Protein AF-A0A817A1C5-F1 (afdb_monomer_lite)

Structure (mmCIF, N/CA/C/O backbone):
data_AF-A0A817A1C5-F1
#
_entry.id   AF-A0A817A1C5-F1
#
loop_
_atom_site.group_PDB
_atom_site.id
_atom_site.type_symbol
_atom_site.label_atom_id
_atom_site.label_alt_id
_atom_site.label_comp_id
_atom_site.label_asym_id
_atom_site.label_entity_id
_atom_site.label_seq_id
_atom_site.pdbx_PDB_ins_code
_atom_site.Cartn_x
_atom_site.Cartn_y
_atom_site.Cartn_z
_atom_site.occupancy
_atom_site.B_iso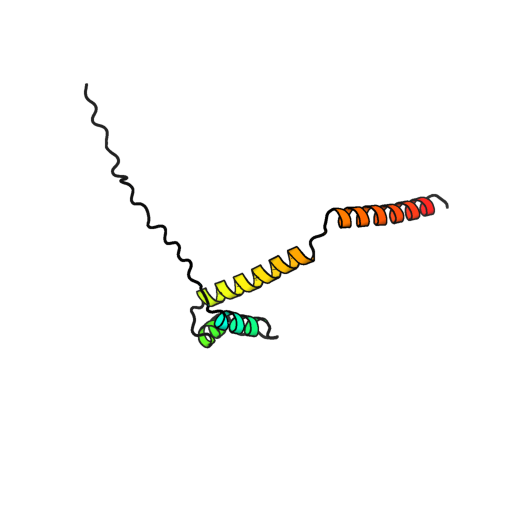_or_equiv
_atom_site.auth_seq_id
_atom_site.auth_comp_id
_atom_site.auth_asym_id
_atom_site.auth_atom_id
_atom_site.pdbx_PDB_model_num
ATOM 1 N N . MET A 1 1 ? -31.012 45.335 -41.937 1.00 46.94 1 MET A N 1
ATOM 2 C CA . MET A 1 1 ? -31.096 43.901 -42.313 1.00 46.94 1 MET A CA 1
ATOM 3 C C . MET A 1 1 ? -29.923 43.659 -43.255 1.00 46.94 1 MET A C 1
ATOM 5 O O . MET A 1 1 ? -29.823 44.397 -44.213 1.00 46.94 1 MET A O 1
ATOM 9 N N . VAL A 1 2 ? -28.906 42.841 -43.004 1.00 43.88 2 VAL A N 1
ATOM 10 C CA . VAL A 1 2 ? -28.878 41.425 -42.622 1.00 43.88 2 VAL A CA 1
ATOM 11 C C . VAL A 1 2 ? -27.533 41.173 -41.927 1.00 43.88 2 VAL A C 1
ATOM 13 O O . VAL A 1 2 ? -26.486 41.563 -42.440 1.00 43.88 2 VAL A O 1
ATOM 16 N N . GLY A 1 3 ? -27.556 40.548 -40.749 1.00 49.25 3 GLY A N 1
ATOM 17 C CA . GLY A 1 3 ? -26.347 40.129 -40.049 1.00 49.25 3 GLY A CA 1
ATOM 18 C C . GLY A 1 3 ? -25.657 38.967 -40.764 1.00 49.25 3 GLY A C 1
ATOM 19 O O . GLY A 1 3 ? -26.314 38.050 -41.249 1.00 49.25 3 GLY A O 1
ATOM 20 N N . LYS A 1 4 ? -24.324 38.971 -40.780 1.00 52.44 4 LYS A N 1
ATOM 21 C CA . LYS A 1 4 ? -23.534 37.761 -41.029 1.00 52.44 4 LYS A CA 1
ATOM 22 C C . LYS A 1 4 ? -22.623 37.529 -39.836 1.00 52.44 4 LYS A C 1
ATOM 24 O O . LYS A 1 4 ? -21.600 38.181 -39.650 1.00 52.44 4 LYS A O 1
ATOM 29 N N . GLN A 1 5 ? -23.101 36.627 -38.988 1.00 55.31 5 GLN A N 1
ATOM 30 C CA . GLN A 1 5 ? -22.415 36.074 -37.833 1.00 55.31 5 GLN A CA 1
ATOM 31 C C . GLN A 1 5 ? -21.041 35.541 -38.252 1.00 55.31 5 GLN A C 1
ATOM 33 O O . GLN A 1 5 ? -20.923 34.776 -39.209 1.00 55.31 5 GLN A O 1
ATOM 38 N N . ARG A 1 6 ? -20.004 35.930 -37.506 1.00 48.41 6 ARG A N 1
ATOM 39 C CA . ARG A 1 6 ? -18.706 35.255 -37.509 1.00 48.41 6 ARG A CA 1
ATOM 40 C C . ARG A 1 6 ? -18.940 33.823 -37.022 1.00 48.41 6 ARG A C 1
ATOM 42 O O . ARG A 1 6 ? -19.127 33.612 -35.826 1.00 48.41 6 ARG A O 1
ATOM 49 N N . GLN A 1 7 ? -18.992 32.855 -37.934 1.00 56.28 7 GLN A N 1
ATOM 50 C CA . GLN A 1 7 ? -19.017 31.448 -37.550 1.00 56.28 7 GLN A CA 1
ATOM 51 C C . GLN A 1 7 ? -17.658 31.087 -36.948 1.00 56.28 7 GLN A C 1
ATOM 53 O O . GLN A 1 7 ? -16.616 31.156 -37.596 1.00 56.28 7 GLN A O 1
ATOM 58 N N . LEU A 1 8 ? -17.699 30.756 -35.661 1.00 51.12 8 LEU A N 1
ATOM 59 C CA . LEU A 1 8 ? -16.622 30.161 -34.893 1.00 51.12 8 LEU A CA 1
ATOM 60 C C . LEU A 1 8 ? -16.257 28.819 -35.537 1.00 51.12 8 LEU A C 1
ATOM 62 O O . LEU A 1 8 ? -16.987 27.841 -35.390 1.00 51.12 8 LEU A O 1
ATOM 66 N N . CYS A 1 9 ? -15.110 28.748 -36.209 1.00 45.31 9 CYS A N 1
ATOM 67 C CA . CYS A 1 9 ? -14.487 27.481 -36.590 1.00 45.31 9 CYS A CA 1
ATOM 68 C C . CYS A 1 9 ? -13.899 26.796 -35.342 1.00 45.31 9 CYS A C 1
ATOM 70 O O . CYS A 1 9 ? -12.696 26.595 -35.232 1.00 45.31 9 CYS A O 1
ATOM 72 N N . ALA A 1 10 ? -14.751 26.457 -34.379 1.00 51.94 10 ALA A N 1
ATOM 73 C CA . ALA A 1 10 ? -14.469 25.475 -33.342 1.00 51.94 10 ALA A CA 1
ATOM 74 C C . ALA A 1 10 ? -15.277 24.216 -33.675 1.00 51.94 10 ALA A C 1
ATOM 76 O O . ALA A 1 10 ? -16.105 23.754 -32.896 1.00 51.94 10 ALA A O 1
ATOM 77 N N . LEU A 1 11 ? -15.070 23.688 -34.885 1.00 49.53 11 LEU A N 1
ATOM 78 C CA . LEU A 1 11 ? -15.532 22.357 -35.251 1.00 49.53 11 LEU A CA 1
ATOM 79 C C . LEU A 1 11 ? -14.775 21.360 -34.376 1.00 49.53 11 LEU A C 1
ATOM 81 O O . LEU A 1 11 ? -13.624 21.037 -34.653 1.00 49.53 11 LEU A O 1
ATOM 85 N N . ASN A 1 12 ? -15.415 20.969 -33.274 1.00 55.34 12 ASN A N 1
ATOM 86 C CA . ASN A 1 12 ? -15.479 19.612 -32.737 1.00 55.34 12 ASN A CA 1
ATOM 87 C C . ASN A 1 12 ? -14.305 18.703 -33.127 1.00 55.34 12 ASN A C 1
ATOM 89 O O . ASN A 1 12 ? -14.498 17.643 -33.718 1.00 55.34 12 ASN A O 1
ATOM 93 N N . SER A 1 13 ? -13.078 19.080 -32.768 1.00 55.91 13 SER A N 1
ATOM 94 C CA . SER A 1 13 ? -12.010 18.094 -32.686 1.00 55.91 13 SER A CA 1
ATOM 95 C C . SER A 1 13 ? -12.283 17.317 -31.410 1.00 55.91 13 SER A C 1
ATOM 97 O O . SER A 1 13 ? -11.839 17.684 -30.319 1.00 55.91 13 SER A O 1
ATOM 99 N N . GLU A 1 14 ? -13.107 16.276 -31.527 1.00 62.56 14 GLU A N 1
ATOM 100 C CA . GLU A 1 14 ? -13.219 15.258 -30.496 1.00 62.56 14 GLU A CA 1
ATOM 101 C C . GLU A 1 14 ? -11.806 14.743 -30.238 1.00 62.56 14 GLU A C 1
ATOM 103 O O . GLU A 1 14 ? -11.248 13.958 -31.004 1.00 62.56 14 GLU A O 1
ATOM 108 N N . LYS A 1 15 ? -11.170 15.266 -29.185 1.00 63.34 15 LYS A N 1
ATOM 109 C CA . LYS A 1 15 ? -9.845 14.813 -28.778 1.00 63.34 15 LYS A CA 1
ATOM 110 C C . LYS A 1 15 ? -9.976 13.307 -28.572 1.00 63.34 15 LYS A C 1
ATOM 112 O O . LYS A 1 15 ? -10.811 12.913 -27.750 1.00 63.34 15 LYS A O 1
ATOM 117 N N . PRO A 1 16 ? -9.198 12.465 -29.276 1.00 60.00 16 PRO A N 1
ATOM 118 C CA . PRO A 1 16 ? -9.306 11.028 -29.109 1.00 60.00 16 PRO A CA 1
ATOM 119 C C . PRO A 1 16 ? -9.106 10.714 -27.628 1.00 60.00 16 PRO A C 1
ATOM 121 O O . PRO A 1 16 ? -8.036 10.955 -27.058 1.00 60.00 16 PRO A O 1
ATOM 124 N N . LYS A 1 17 ? -10.167 10.229 -26.971 1.00 57.47 17 LYS A N 1
ATOM 125 C CA . LYS A 1 17 ? -10.121 9.811 -25.569 1.00 57.47 17 LYS A CA 1
ATOM 126 C C . LYS A 1 17 ? -9.316 8.520 -25.511 1.00 57.47 17 LYS A C 1
ATOM 128 O O . LYS A 1 17 ? -9.878 7.427 -25.498 1.00 57.47 17 LYS A O 1
ATOM 133 N N . PHE A 1 18 ? -7.991 8.645 -25.483 1.00 52.97 18 PHE A N 1
ATOM 134 C CA . PHE A 1 18 ? -7.080 7.527 -25.285 1.00 52.97 18 PHE A CA 1
ATOM 135 C C . PHE A 1 18 ? -7.327 6.905 -23.908 1.00 52.97 18 PHE A C 1
ATOM 137 O O . PHE A 1 18 ? -6.698 7.268 -22.914 1.00 52.97 18 PHE A O 1
ATOM 144 N N . HIS A 1 19 ? -8.217 5.917 -23.848 1.00 53.25 19 HIS A N 1
ATOM 145 C CA . HIS A 1 19 ? -8.353 5.030 -22.701 1.00 53.25 19 HIS A CA 1
ATOM 146 C C . HIS A 1 19 ? -7.181 4.052 -22.724 1.00 53.25 19 HIS A C 1
ATOM 148 O O . HIS A 1 19 ? -7.313 2.875 -23.049 1.00 53.25 19 HIS A O 1
ATOM 154 N N . ARG A 1 20 ? -5.984 4.546 -22.393 1.00 51.41 20 ARG A N 1
ATOM 155 C CA . ARG A 1 20 ? -4.823 3.690 -22.158 1.00 51.41 20 ARG A CA 1
ATOM 156 C C . ARG A 1 20 ? -5.028 2.956 -20.836 1.00 51.41 20 ARG A C 1
ATOM 158 O O . ARG A 1 20 ? -4.418 3.309 -19.832 1.00 51.41 20 ARG A O 1
ATOM 165 N N . ARG A 1 21 ? -5.813 1.877 -20.837 1.00 52.66 21 ARG A N 1
ATOM 166 C CA . ARG A 1 21 ? -5.605 0.799 -19.863 1.00 52.66 21 ARG A CA 1
ATOM 167 C C . ARG A 1 21 ? -4.351 0.036 -20.278 1.00 52.66 21 ARG A C 1
ATOM 169 O O . ARG A 1 21 ? -4.415 -1.088 -20.755 1.00 52.66 21 ARG A O 1
ATOM 176 N N . ARG A 1 22 ? -3.184 0.674 -20.144 1.00 52.91 22 ARG A N 1
ATOM 177 C CA . ARG A 1 22 ? -1.931 -0.081 -20.151 1.00 52.91 22 ARG A CA 1
ATOM 178 C C . ARG A 1 22 ? -1.983 -0.925 -18.885 1.00 52.91 22 ARG A C 1
ATOM 180 O O . ARG A 1 22 ? -1.896 -0.370 -17.797 1.00 52.91 22 ARG A O 1
ATOM 187 N N . HIS A 1 23 ? -2.166 -2.235 -19.007 1.00 56.06 23 HIS A N 1
ATOM 188 C CA . HIS A 1 23 ? -1.777 -3.136 -17.929 1.00 56.06 23 HIS A CA 1
ATOM 189 C C . HIS A 1 23 ? -0.258 -3.009 -17.817 1.00 56.06 23 HIS A C 1
ATOM 191 O O . HIS A 1 23 ? 0.487 -3.543 -18.630 1.00 56.06 23 HIS A O 1
ATOM 197 N N . VAL A 1 24 ? 0.179 -2.144 -16.898 1.00 59.72 24 VAL A N 1
ATOM 198 C CA . VAL A 1 24 ? 1.546 -1.611 -16.858 1.00 59.72 24 VAL A CA 1
ATOM 199 C C . VAL A 1 24 ? 2.563 -2.718 -16.552 1.00 59.72 24 VAL A C 1
ATOM 201 O O . VAL A 1 24 ? 3.694 -2.637 -17.011 1.00 59.72 24 VAL A O 1
ATOM 204 N N . ALA A 1 25 ? 2.172 -3.800 -15.883 1.00 62.44 25 ALA A N 1
ATOM 205 C CA . ALA A 1 25 ? 3.068 -4.906 -15.578 1.00 62.44 25 ALA A CA 1
ATOM 206 C C . ALA A 1 25 ? 2.332 -6.248 -15.644 1.00 62.44 25 ALA A C 1
ATOM 208 O O . ALA A 1 25 ? 1.200 -6.373 -15.174 1.00 62.44 25 ALA A O 1
ATOM 209 N N . THR A 1 26 ? 2.991 -7.267 -16.197 1.00 82.00 26 THR A N 1
ATOM 210 C CA . THR A 1 26 ? 2.529 -8.652 -16.074 1.00 82.00 26 THR A CA 1
ATOM 211 C C . THR A 1 26 ? 2.568 -9.078 -14.599 1.00 82.00 26 THR A C 1
ATOM 213 O O . THR A 1 26 ? 3.407 -8.581 -13.837 1.00 82.00 26 THR A O 1
ATOM 216 N N . PRO A 1 27 ? 1.716 -10.021 -14.154 1.00 84.81 27 PRO A N 1
ATOM 217 C CA . PRO A 1 27 ? 1.715 -10.486 -12.764 1.00 84.81 27 PRO A CA 1
ATOM 218 C C . PRO A 1 27 ? 3.094 -10.952 -12.268 1.00 84.81 27 PRO A C 1
ATOM 220 O O . PRO A 1 27 ? 3.432 -10.762 -11.101 1.00 84.81 27 PRO A O 1
ATOM 223 N N . SER A 1 28 ? 3.925 -11.510 -13.154 1.00 88.19 28 SER A N 1
ATOM 224 C CA . SER A 1 28 ? 5.302 -11.913 -12.842 1.00 88.19 28 SER A CA 1
ATOM 225 C C . SER A 1 28 ? 6.219 -10.723 -12.53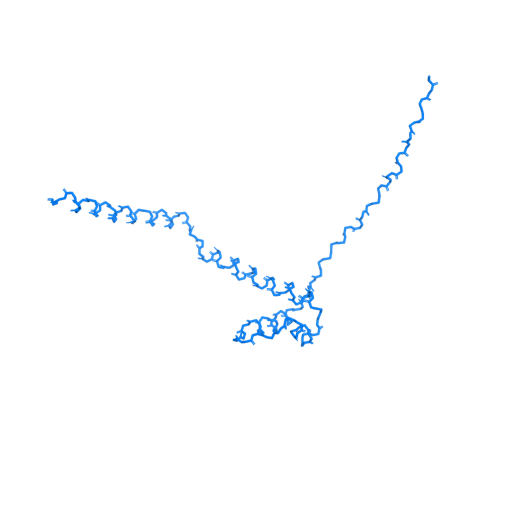5 1.00 88.19 28 SER A C 1
ATOM 227 O O . SER A 1 28 ? 7.024 -10.785 -11.606 1.00 88.19 28 SER A O 1
ATOM 229 N N . ILE A 1 29 ? 6.086 -9.612 -13.265 1.00 88.50 29 ILE A N 1
ATOM 230 C CA . ILE A 1 29 ? 6.802 -8.359 -12.986 1.00 88.50 29 ILE A CA 1
ATOM 231 C C . ILE A 1 29 ? 6.343 -7.774 -11.650 1.00 88.50 29 ILE A C 1
ATOM 233 O O . ILE A 1 29 ? 7.183 -7.400 -10.835 1.00 88.50 29 ILE A O 1
ATOM 237 N N . VAL A 1 30 ? 5.033 -7.756 -11.384 1.00 89.31 30 VAL A N 1
ATOM 238 C CA . VAL A 1 30 ? 4.491 -7.266 -10.104 1.00 89.31 30 VAL A CA 1
ATOM 239 C C . VAL A 1 30 ? 5.051 -8.076 -8.933 1.00 89.31 30 VAL A C 1
ATOM 241 O O . VAL A 1 30 ? 5.494 -7.492 -7.945 1.00 89.31 30 VAL A O 1
ATOM 244 N N . ARG A 1 31 ? 5.110 -9.411 -9.054 1.00 90.75 31 ARG A N 1
ATOM 245 C CA . ARG A 1 31 ? 5.702 -10.293 -8.032 1.00 90.75 31 ARG A CA 1
ATOM 246 C C . ARG A 1 31 ? 7.179 -9.982 -7.781 1.00 90.75 31 ARG A C 1
ATOM 248 O O . ARG A 1 31 ? 7.559 -9.827 -6.626 1.00 90.75 31 ARG A O 1
ATOM 255 N N . ARG A 1 32 ? 7.985 -9.814 -8.837 1.00 91.88 32 ARG A N 1
ATOM 256 C CA . ARG A 1 32 ? 9.411 -9.445 -8.719 1.00 91.88 32 ARG A CA 1
ATOM 257 C C . ARG A 1 32 ? 9.618 -8.072 -8.078 1.00 91.88 32 ARG A C 1
ATOM 259 O O . ARG A 1 32 ? 10.470 -7.905 -7.213 1.00 91.88 32 ARG A O 1
ATOM 266 N N . ILE A 1 33 ? 8.818 -7.079 -8.461 1.00 91.88 33 ILE A N 1
ATOM 267 C CA . ILE A 1 33 ? 8.874 -5.749 -7.840 1.00 91.88 33 ILE A CA 1
ATOM 268 C C . ILE A 1 33 ? 8.484 -5.843 -6.363 1.00 91.88 33 ILE A C 1
ATOM 270 O O . ILE A 1 33 ? 9.161 -5.274 -5.515 1.00 91.88 33 ILE A O 1
ATOM 274 N N . THR A 1 34 ? 7.449 -6.620 -6.041 1.00 92.50 34 THR A N 1
ATOM 275 C CA . THR A 1 34 ? 7.015 -6.840 -4.655 1.00 92.50 34 THR A CA 1
ATOM 276 C C . THR A 1 34 ? 8.110 -7.500 -3.820 1.00 92.50 34 THR A C 1
ATOM 278 O O . THR A 1 34 ? 8.334 -7.077 -2.688 1.00 92.50 34 THR A O 1
ATOM 281 N N . SER A 1 35 ? 8.825 -8.490 -4.369 1.00 93.75 35 SER A N 1
ATOM 282 C CA . SER A 1 35 ? 9.940 -9.122 -3.658 1.00 93.75 35 SER A CA 1
ATOM 283 C C . SER A 1 35 ? 11.076 -8.141 -3.387 1.00 93.75 35 SER A C 1
ATOM 285 O O . SER A 1 35 ? 11.620 -8.166 -2.293 1.00 93.75 35 SER A O 1
ATOM 287 N N . TYR A 1 36 ? 11.392 -7.240 -4.325 1.00 93.12 36 TYR A N 1
ATOM 288 C CA . TYR A 1 36 ? 12.406 -6.206 -4.099 1.00 93.12 36 TYR A CA 1
ATOM 289 C C . TYR A 1 36 ? 11.992 -5.192 -3.026 1.00 93.12 36 TYR A C 1
ATOM 291 O O . TYR A 1 36 ? 12.822 -4.823 -2.207 1.00 93.12 36 TYR A O 1
ATOM 299 N N . ILE A 1 37 ? 10.723 -4.763 -2.994 1.00 91.19 37 ILE A N 1
ATOM 300 C CA . ILE A 1 37 ? 10.219 -3.818 -1.976 1.00 91.19 37 ILE A CA 1
ATOM 301 C C . ILE A 1 37 ? 10.299 -4.412 -0.562 1.00 91.19 37 ILE A C 1
ATOM 303 O O . ILE A 1 37 ? 10.472 -3.678 0.403 1.00 91.19 37 ILE A O 1
ATOM 307 N N . ASN A 1 38 ? 10.134 -5.729 -0.431 1.00 90.62 38 ASN A N 1
ATOM 308 C CA . ASN A 1 38 ? 10.111 -6.411 0.863 1.00 90.62 38 ASN A CA 1
ATOM 309 C C . ASN A 1 38 ? 11.506 -6.784 1.399 1.00 90.62 38 ASN A C 1
ATOM 311 O O . ASN A 1 38 ? 11.587 -7.424 2.444 1.00 90.62 38 ASN A O 1
ATOM 315 N N . GLN A 1 39 ? 12.585 -6.442 0.692 1.00 93.06 39 GLN A N 1
ATOM 316 C CA . GLN A 1 39 ? 13.953 -6.637 1.181 1.00 93.06 39 GLN A CA 1
ATOM 317 C C . GLN A 1 39 ? 14.294 -5.587 2.246 1.00 93.06 39 GLN A C 1
ATOM 319 O O . GLN A 1 39 ? 13.795 -4.467 2.183 1.00 93.06 39 GLN A O 1
ATOM 324 N N . GLU A 1 40 ? 15.168 -5.937 3.194 1.00 90.56 40 GLU A N 1
ATOM 325 C CA . GLU A 1 40 ? 15.638 -5.021 4.248 1.00 90.56 40 GLU A CA 1
ATOM 326 C C . GLU A 1 40 ? 16.299 -3.766 3.657 1.00 90.56 40 GLU A C 1
ATOM 328 O O . GLU A 1 40 ? 16.042 -2.652 4.103 1.00 90.56 40 GLU A O 1
ATOM 333 N N . ASN A 1 41 ? 17.064 -3.950 2.577 1.00 91.50 41 ASN A N 1
ATOM 334 C CA . ASN A 1 41 ? 17.679 -2.880 1.799 1.00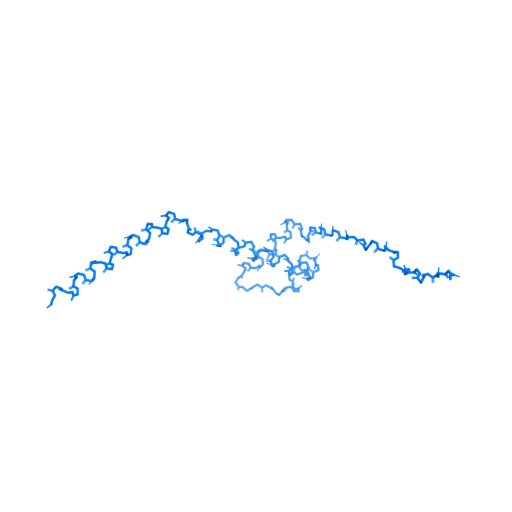 91.50 41 ASN A CA 1
ATOM 335 C C . ASN A 1 41 ? 17.203 -2.967 0.340 1.00 91.50 41 ASN A C 1
ATOM 337 O O . ASN A 1 41 ? 17.828 -3.660 -0.471 1.00 91.50 41 ASN A O 1
ATOM 341 N N . PRO A 1 42 ? 16.074 -2.324 -0.015 1.00 90.62 42 PRO A N 1
ATOM 342 C CA . PRO A 1 42 ? 15.517 -2.434 -1.353 1.00 90.62 42 PRO A CA 1
ATOM 343 C C . PRO A 1 42 ? 16.411 -1.724 -2.387 1.00 90.62 42 PRO A C 1
ATOM 345 O O . PRO A 1 42 ? 16.926 -0.633 -2.127 1.00 90.62 42 PRO A O 1
ATOM 348 N N . PRO A 1 43 ? 16.583 -2.298 -3.593 1.00 92.81 43 PRO A N 1
ATOM 349 C CA . PRO A 1 43 ? 17.309 -1.642 -4.676 1.00 92.81 43 PRO A CA 1
ATOM 350 C C . PRO A 1 43 ? 16.612 -0.351 -5.127 1.00 92.81 43 PRO A C 1
ATOM 352 O O . PRO A 1 43 ? 15.395 -0.202 -5.010 1.00 92.81 43 PRO A O 1
ATOM 355 N N . THR A 1 44 ? 17.376 0.571 -5.720 1.00 94.75 44 THR A N 1
ATOM 356 C CA . THR A 1 44 ? 16.813 1.808 -6.278 1.00 94.75 44 THR A CA 1
ATOM 357 C C . THR A 1 44 ? 15.809 1.513 -7.393 1.00 94.75 44 THR A C 1
ATOM 359 O O . THR A 1 44 ? 15.911 0.511 -8.104 1.00 94.75 44 THR A O 1
ATOM 362 N N . VAL A 1 45 ? 14.851 2.419 -7.604 1.00 92.62 45 VAL A N 1
ATOM 363 C CA . VAL A 1 45 ? 13.797 2.235 -8.619 1.00 92.62 45 VAL A CA 1
ATOM 364 C C . VAL A 1 45 ? 14.382 2.065 -10.024 1.00 92.62 45 VAL A C 1
ATOM 366 O O . VAL A 1 45 ? 13.893 1.239 -10.795 1.00 92.62 45 VAL A O 1
ATOM 369 N N . SER A 1 46 ? 15.459 2.786 -10.344 1.00 92.88 46 SER A N 1
ATOM 370 C CA . SER A 1 46 ? 16.187 2.636 -11.609 1.00 92.88 46 SER A CA 1
ATOM 371 C C . SER A 1 46 ? 16.798 1.240 -11.757 1.00 92.88 46 SER A C 1
ATOM 373 O O . SER A 1 46 ? 16.677 0.625 -12.814 1.00 92.88 46 SER A O 1
ATOM 375 N N . LEU A 1 47 ? 17.385 0.697 -10.686 1.00 93.44 47 LEU A N 1
ATOM 376 C CA . LEU A 1 47 ? 17.956 -0.649 -10.686 1.00 93.44 47 LEU A CA 1
ATOM 377 C C . LEU A 1 47 ? 16.870 -1.732 -10.780 1.00 93.44 47 LEU A C 1
ATOM 379 O O . LEU A 1 47 ? 17.026 -2.701 -11.522 1.00 93.44 47 LEU A O 1
ATOM 383 N N . MET A 1 48 ? 15.743 -1.557 -10.085 1.00 93.44 48 MET A N 1
ATOM 384 C CA . MET A 1 48 ? 14.573 -2.436 -10.211 1.00 93.44 48 MET A CA 1
ATOM 385 C C . MET A 1 48 ? 14.027 -2.437 -11.642 1.00 93.44 48 MET A C 1
ATOM 387 O O . MET A 1 48 ? 13.702 -3.494 -12.177 1.00 93.44 48 MET A O 1
ATOM 391 N N . ALA A 1 49 ? 13.940 -1.261 -12.269 1.00 91.50 49 ALA A N 1
ATOM 392 C CA . ALA A 1 49 ? 13.478 -1.105 -13.643 1.00 91.50 49 ALA A CA 1
ATOM 393 C C . ALA A 1 49 ? 14.400 -1.832 -14.635 1.00 91.50 49 ALA A C 1
ATOM 395 O O . ALA A 1 49 ? 13.911 -2.593 -15.470 1.00 91.50 49 ALA A O 1
ATOM 396 N N . ALA A 1 50 ? 15.721 -1.679 -14.477 1.00 92.19 50 ALA A N 1
ATOM 397 C CA . ALA A 1 50 ? 16.719 -2.375 -15.287 1.00 92.19 50 ALA A CA 1
ATOM 398 C C . ALA A 1 50 ? 16.626 -3.904 -15.134 1.00 92.19 50 ALA A C 1
ATOM 400 O O . ALA A 1 50 ? 16.543 -4.620 -16.129 1.00 92.19 50 ALA A O 1
ATOM 401 N N . ARG A 1 51 ? 16.548 -4.413 -13.895 1.00 91.19 51 ARG A N 1
ATOM 402 C CA . ARG A 1 51 ? 16.433 -5.859 -13.611 1.00 91.19 51 ARG A CA 1
ATOM 403 C C . ARG A 1 51 ? 15.127 -6.471 -14.120 1.00 91.19 51 ARG A C 1
ATOM 405 O O . ARG A 1 51 ? 15.106 -7.619 -14.556 1.00 91.19 51 ARG A O 1
ATOM 412 N N . CYS A 1 52 ? 14.032 -5.718 -14.063 1.00 88.25 52 CYS A N 1
ATOM 413 C CA . CYS A 1 52 ? 12.730 -6.155 -14.562 1.00 88.25 52 CYS A CA 1
ATOM 414 C C . CYS A 1 52 ? 12.523 -5.878 -16.061 1.00 88.25 52 CYS A C 1
ATOM 416 O O . CYS A 1 52 ? 11.479 -6.275 -16.575 1.00 88.25 52 CYS A O 1
ATOM 418 N N . GLN A 1 53 ? 13.486 -5.235 -16.739 1.00 89.38 53 GLN A N 1
ATOM 419 C CA . GLN A 1 53 ? 13.422 -4.823 -18.149 1.00 89.38 53 GLN A CA 1
ATOM 420 C C . GLN A 1 53 ? 12.164 -4.003 -18.479 1.00 89.38 53 GLN A C 1
ATOM 422 O O . GLN A 1 53 ? 11.453 -4.251 -19.451 1.00 89.38 53 GLN A O 1
ATOM 427 N N . ILE A 1 54 ? 11.867 -3.017 -17.636 1.00 88.50 54 ILE A N 1
ATOM 428 C CA . ILE A 1 54 ? 10.707 -2.131 -17.780 1.00 88.50 54 ILE A CA 1
ATOM 429 C C . ILE A 1 54 ? 11.107 -0.671 -17.602 1.00 88.50 54 ILE A C 1
ATOM 431 O O . ILE A 1 54 ? 12.153 -0.356 -17.043 1.00 88.50 54 ILE A O 1
ATOM 435 N N . SER A 1 55 ? 10.241 0.245 -18.040 1.00 89.69 55 SER A N 1
ATOM 436 C CA . SER A 1 55 ? 10.478 1.672 -17.824 1.00 89.69 55 SER A CA 1
ATOM 437 C C . SER A 1 55 ? 10.449 2.030 -16.334 1.00 89.69 55 SER A C 1
ATOM 439 O O . SER A 1 55 ? 9.644 1.501 -15.567 1.00 89.69 55 SER A O 1
ATOM 441 N N . VAL A 1 56 ? 11.261 3.004 -15.925 1.00 90.31 56 VAL A N 1
ATOM 442 C CA . VAL A 1 56 ? 11.258 3.522 -14.545 1.00 90.31 56 VAL A CA 1
ATOM 443 C C . VAL A 1 56 ? 9.858 4.012 -14.145 1.00 90.31 56 VAL A C 1
ATOM 445 O O . VAL A 1 56 ? 9.386 3.742 -13.041 1.00 90.31 56 VAL A O 1
ATOM 448 N N . GLY A 1 57 ? 9.134 4.653 -15.070 1.00 89.12 57 GLY A N 1
ATOM 449 C CA . GLY A 1 57 ? 7.756 5.098 -14.846 1.00 89.12 57 GLY A CA 1
ATOM 450 C C . GLY A 1 57 ? 6.770 3.947 -14.605 1.00 89.12 57 GLY A C 1
ATOM 451 O O . GLY A 1 57 ? 5.838 4.092 -13.815 1.00 89.12 57 GLY A O 1
ATOM 452 N N . THR A 1 58 ? 6.983 2.799 -15.249 1.00 88.25 58 THR A N 1
ATOM 453 C CA . THR A 1 58 ? 6.234 1.554 -15.011 1.00 88.25 58 THR A CA 1
ATOM 454 C C . THR A 1 58 ? 6.490 1.041 -13.598 1.00 88.25 58 THR A C 1
ATOM 456 O O . THR A 1 58 ? 5.542 0.740 -12.868 1.00 88.25 58 THR A O 1
ATOM 459 N N . THR A 1 59 ? 7.758 0.992 -13.188 1.00 90.62 59 THR A N 1
ATOM 460 C CA . THR A 1 59 ? 8.163 0.550 -11.850 1.00 90.62 59 THR A CA 1
ATOM 461 C C . THR A 1 59 ? 7.550 1.438 -10.772 1.00 90.62 59 THR A C 1
ATOM 463 O O . THR A 1 59 ? 6.924 0.922 -9.853 1.00 90.62 59 THR A O 1
ATOM 466 N N . PHE A 1 60 ? 7.620 2.766 -10.921 1.00 91.31 60 PHE A N 1
ATOM 467 C CA . PHE A 1 60 ? 7.011 3.710 -9.976 1.00 91.31 60 PHE A CA 1
ATOM 468 C C . PHE A 1 60 ? 5.501 3.526 -9.829 1.00 91.31 60 PHE A C 1
ATOM 470 O O . PHE A 1 60 ? 4.996 3.508 -8.708 1.00 91.31 60 PHE A O 1
ATOM 477 N N . ARG A 1 61 ? 4.772 3.380 -10.943 1.00 90.31 61 ARG A N 1
ATOM 478 C CA . ARG A 1 61 ? 3.322 3.125 -10.902 1.00 90.31 61 ARG A CA 1
ATOM 479 C C . ARG A 1 61 ? 3.023 1.820 -10.176 1.00 90.31 61 ARG A C 1
ATOM 481 O O . ARG A 1 61 ? 2.193 1.808 -9.282 1.00 90.31 61 ARG A O 1
ATOM 488 N N . THR A 1 62 ? 3.774 0.767 -10.489 1.00 90.50 62 THR A N 1
ATOM 489 C CA . THR A 1 62 ? 3.594 -0.546 -9.858 1.00 90.50 62 THR A CA 1
ATOM 490 C C . THR A 1 62 ? 3.871 -0.496 -8.354 1.00 90.50 62 THR A C 1
ATOM 492 O O . THR A 1 62 ? 3.092 -1.030 -7.572 1.00 90.50 62 THR A O 1
ATOM 495 N N . ILE A 1 63 ? 4.944 0.181 -7.927 1.00 91.44 63 ILE A N 1
ATOM 496 C CA . ILE A 1 63 ? 5.250 0.396 -6.504 1.00 91.44 63 ILE A CA 1
ATOM 497 C C . ILE A 1 63 ? 4.097 1.142 -5.822 1.00 91.44 63 ILE A C 1
ATOM 499 O O . ILE A 1 63 ? 3.642 0.724 -4.758 1.00 91.44 63 ILE A O 1
ATOM 503 N N . ARG A 1 64 ? 3.596 2.220 -6.440 1.00 90.81 64 ARG A N 1
ATOM 504 C CA . ARG A 1 64 ? 2.470 2.997 -5.906 1.00 90.81 64 ARG A CA 1
ATOM 505 C C . ARG A 1 64 ? 1.215 2.140 -5.758 1.00 90.81 64 ARG A C 1
ATOM 507 O O . ARG A 1 64 ? 0.627 2.138 -4.685 1.00 90.81 64 ARG A O 1
ATOM 514 N N . ASP A 1 65 ? 0.865 1.361 -6.777 1.00 89.12 65 ASP A N 1
ATOM 515 C CA . ASP A 1 65 ? -0.300 0.474 -6.746 1.00 89.12 65 ASP A CA 1
ATOM 516 C C . ASP A 1 65 ? -0.188 -0.574 -5.620 1.00 89.12 65 ASP A C 1
ATOM 518 O O . ASP A 1 65 ? -1.167 -0.842 -4.919 1.00 89.12 65 ASP A O 1
ATOM 522 N N . ILE A 1 66 ? 1.012 -1.130 -5.393 1.00 88.94 66 ILE A N 1
ATOM 523 C CA . ILE A 1 66 ? 1.283 -2.072 -4.292 1.00 88.94 66 ILE A CA 1
ATOM 524 C C . ILE A 1 66 ? 1.082 -1.393 -2.929 1.00 88.94 66 ILE A C 1
ATOM 526 O O . ILE A 1 66 ? 0.437 -1.962 -2.044 1.00 88.94 66 ILE A O 1
ATOM 530 N N . ILE A 1 67 ? 1.626 -0.188 -2.745 1.00 88.75 67 ILE A N 1
ATOM 531 C CA . ILE A 1 67 ? 1.495 0.569 -1.492 1.00 88.75 67 ILE A CA 1
ATOM 532 C C . ILE A 1 67 ? 0.029 0.941 -1.247 1.00 88.75 67 ILE A C 1
ATOM 534 O O . ILE A 1 67 ? -0.490 0.702 -0.156 1.00 88.75 67 ILE A O 1
ATOM 538 N N . ASP A 1 68 ? -0.669 1.445 -2.263 1.00 87.38 68 ASP A N 1
ATOM 539 C CA . ASP A 1 68 ? -2.078 1.821 -2.170 1.00 87.38 68 ASP A CA 1
ATOM 540 C C . ASP A 1 68 ? -2.959 0.618 -1.816 1.00 87.38 68 ASP A C 1
ATOM 542 O O . ASP A 1 68 ? -3.859 0.734 -0.980 1.00 87.38 68 ASP A O 1
ATOM 546 N N . ALA A 1 69 ? -2.685 -0.557 -2.390 1.00 84.94 69 ALA A N 1
ATOM 547 C CA . ALA A 1 69 ? -3.382 -1.792 -2.041 1.00 84.94 69 ALA A CA 1
ATOM 548 C C . ALA A 1 69 ? -3.176 -2.170 -0.563 1.00 84.94 69 ALA A C 1
ATOM 550 O O . ALA A 1 69 ? -4.154 -2.455 0.135 1.00 84.94 69 ALA A O 1
ATOM 551 N N . ARG A 1 70 ? -1.937 -2.094 -0.052 1.00 85.12 70 ARG A N 1
ATOM 552 C CA . ARG A 1 70 ? -1.635 -2.330 1.375 1.00 85.12 70 ARG A CA 1
ATOM 553 C C . ARG A 1 70 ? -2.353 -1.326 2.279 1.00 85.12 70 ARG A C 1
ATOM 555 O O . ARG A 1 70 ? -2.953 -1.713 3.283 1.00 85.12 70 ARG A O 1
ATOM 562 N N . CYS A 1 71 ? -2.357 -0.047 1.908 1.00 81.62 71 CYS A N 1
ATOM 563 C CA . CYS A 1 71 ? -3.061 1.008 2.640 1.00 81.62 71 CYS A CA 1
ATOM 564 C C . CYS A 1 71 ? -4.581 0.772 2.679 1.00 81.62 71 CYS A C 1
ATOM 566 O O . CYS A 1 71 ? -5.203 0.908 3.738 1.00 81.62 71 CYS A O 1
ATOM 568 N N . ARG A 1 72 ? -5.191 0.364 1.557 1.00 78.12 72 ARG A N 1
ATOM 569 C CA . ARG A 1 72 ? -6.621 0.009 1.491 1.00 78.12 72 ARG A CA 1
ATOM 570 C C . ARG A 1 72 ? -6.946 -1.197 2.368 1.00 78.12 72 ARG A C 1
ATOM 572 O O . ARG A 1 72 ? -7.928 -1.150 3.108 1.00 78.12 72 ARG A O 1
ATOM 579 N N . GLN A 1 73 ? -6.111 -2.237 2.337 1.00 77.94 73 GLN A N 1
ATOM 580 C CA . GLN A 1 73 ? -6.274 -3.413 3.192 1.00 77.94 73 GLN A CA 1
ATOM 581 C C . GLN A 1 73 ? -6.214 -3.028 4.673 1.00 77.94 73 GLN A C 1
ATOM 583 O O . GLN A 1 73 ? -7.118 -3.379 5.428 1.00 77.94 73 GLN A O 1
ATOM 588 N N . LYS A 1 74 ? -5.222 -2.225 5.079 1.00 73.81 74 LYS A N 1
ATOM 589 C CA . LYS A 1 74 ? -5.096 -1.710 6.451 1.00 73.81 74 LYS A CA 1
ATOM 590 C C . LYS A 1 74 ? -6.352 -0.946 6.885 1.00 73.81 74 LYS A C 1
ATOM 592 O O . LYS A 1 74 ? -6.899 -1.213 7.953 1.00 73.81 74 LYS A O 1
ATOM 597 N N . LYS A 1 75 ? -6.865 -0.045 6.038 1.00 73.38 75 LYS A N 1
ATOM 598 C CA . LYS A 1 75 ? -8.115 0.687 6.307 1.00 73.38 75 LYS A CA 1
ATOM 599 C C . LYS A 1 75 ? -9.304 -0.255 6.489 1.00 73.38 75 LYS A C 1
ATOM 601 O O . LYS A 1 75 ? -10.137 -0.010 7.356 1.00 73.38 75 LYS A O 1
ATOM 606 N N . SER A 1 76 ? -9.383 -1.319 5.693 1.00 77.75 76 SER A N 1
ATOM 607 C CA . SER A 1 76 ? -10.453 -2.308 5.811 1.00 77.75 76 SER A CA 1
ATOM 608 C C . SER A 1 76 ? -10.346 -3.138 7.091 1.00 77.75 76 SER A C 1
ATOM 610 O O . SER A 1 76 ? -11.357 -3.338 7.755 1.00 77.75 76 SER A O 1
ATOM 612 N N . VAL A 1 77 ? -9.146 -3.601 7.454 1.00 79.19 77 VAL A N 1
ATOM 613 C CA . VAL A 1 77 ? -8.910 -4.424 8.655 1.00 79.19 77 VAL A CA 1
ATOM 614 C C . VAL A 1 77 ? -9.171 -3.631 9.937 1.00 79.19 77 VAL A C 1
ATOM 616 O O . VAL A 1 77 ? -9.752 -4.153 10.882 1.00 79.19 77 VAL A O 1
ATOM 619 N N . HIS A 1 78 ? -8.797 -2.350 9.972 1.00 78.94 78 HIS A N 1
ATOM 620 C CA . HIS A 1 78 ? -9.025 -1.491 11.140 1.00 78.94 78 HIS A CA 1
ATOM 621 C C . HIS A 1 78 ? -10.377 -0.771 11.128 1.00 78.94 78 HIS A C 1
ATOM 623 O O . HIS A 1 78 ? -10.637 0.069 11.993 1.00 78.94 78 HIS A O 1
ATOM 629 N N . ARG A 1 79 ? -11.253 -1.071 10.164 1.00 84.44 79 ARG A N 1
ATOM 630 C CA . ARG A 1 79 ? -12.586 -0.477 10.124 1.00 84.44 79 ARG A CA 1
ATOM 631 C C . ARG A 1 79 ? -13.404 -1.003 11.302 1.00 84.44 79 ARG A C 1
ATOM 633 O O . ARG A 1 79 ? -13.764 -2.175 11.351 1.00 84.44 79 ARG A O 1
ATOM 640 N N . LEU A 1 80 ? -13.735 -0.122 12.244 1.00 87.38 80 LEU A N 1
ATOM 641 C CA . LEU A 1 80 ? -14.666 -0.456 13.317 1.00 87.38 80 LEU A CA 1
ATOM 642 C C . LEU A 1 80 ? -16.096 -0.398 12.786 1.00 87.38 80 LEU A C 1
ATOM 644 O O . LEU A 1 80 ? -16.540 0.629 12.274 1.00 87.38 80 LEU A O 1
ATOM 648 N N . TYR A 1 81 ? -16.821 -1.504 12.928 1.00 88.94 81 TYR A N 1
ATOM 649 C CA . TYR A 1 81 ? -18.248 -1.536 12.630 1.00 88.94 81 TYR A CA 1
ATOM 650 C C . TYR A 1 81 ? -19.036 -0.720 13.663 1.00 88.94 81 TYR A C 1
ATOM 652 O O . TYR A 1 81 ? -18.645 -0.712 14.836 1.00 88.94 81 TYR A O 1
ATOM 660 N N . PRO A 1 82 ? -20.165 -0.091 13.280 1.00 92.75 82 PRO A N 1
ATOM 661 C CA . PRO A 1 82 ? -20.991 0.700 14.195 1.00 92.75 82 PRO A CA 1
ATOM 662 C C . PRO A 1 82 ? -21.328 -0.034 15.502 1.00 92.75 82 PRO A C 1
ATOM 664 O O . PRO A 1 82 ? -21.115 0.508 16.582 1.00 92.75 82 PRO A O 1
ATOM 667 N N . ALA A 1 83 ? -21.695 -1.316 15.420 1.00 92.81 83 ALA A N 1
ATOM 668 C CA . ALA A 1 83 ? -21.974 -2.148 16.593 1.00 92.81 83 ALA A CA 1
ATOM 669 C C . ALA A 1 83 ? -20.759 -2.328 17.532 1.00 92.81 83 ALA A C 1
ATOM 671 O O . ALA A 1 83 ? -20.899 -2.394 18.754 1.00 92.81 83 ALA A O 1
ATOM 672 N N . ILE A 1 84 ? -19.538 -2.397 16.985 1.00 90.12 84 ILE A N 1
ATOM 673 C CA . ILE A 1 84 ? -18.301 -2.487 17.779 1.00 90.12 84 ILE A CA 1
ATOM 674 C C . ILE A 1 84 ? -18.000 -1.138 18.438 1.00 90.12 84 ILE A C 1
ATOM 676 O O . ILE A 1 84 ? -17.570 -1.107 19.592 1.00 90.12 84 ILE A O 1
ATOM 680 N N . ILE A 1 85 ? -18.231 -0.030 17.7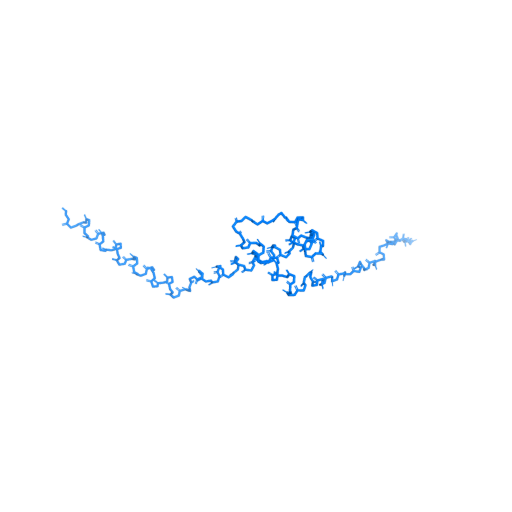28 1.00 92.06 85 ILE A N 1
ATOM 681 C CA . ILE A 1 85 ? -18.069 1.328 18.265 1.00 92.06 85 ILE A CA 1
ATOM 682 C C . ILE A 1 85 ? -19.010 1.531 19.454 1.00 92.06 85 ILE A C 1
ATOM 684 O O . ILE A 1 85 ? -18.566 1.981 20.509 1.00 92.06 85 ILE A O 1
ATOM 688 N N . GLU A 1 86 ? -20.275 1.142 19.315 1.00 94.88 86 GLU A N 1
ATOM 689 C CA . GLU A 1 86 ? -21.269 1.231 20.382 1.00 94.88 86 GLU A CA 1
ATOM 690 C C . GLU A 1 86 ? -20.874 0.378 21.594 1.00 94.88 86 GLU A C 1
ATOM 692 O O . GLU A 1 86 ? -20.756 0.905 22.699 1.00 94.88 86 GLU A O 1
ATOM 697 N N . LYS A 1 87 ? -20.507 -0.898 21.387 1.00 95.19 87 LYS A N 1
ATOM 698 C CA . LYS A 1 87 ? -19.986 -1.758 22.467 1.00 95.19 87 LYS A CA 1
ATOM 699 C C . LYS A 1 87 ? -18.783 -1.140 23.184 1.00 95.19 87 LYS A C 1
ATOM 701 O O . LYS A 1 87 ? -18.695 -1.220 24.411 1.00 95.19 87 LYS A O 1
ATOM 706 N N . ARG A 1 88 ? -17.843 -0.539 22.445 1.00 94.38 88 ARG A N 1
ATOM 707 C CA 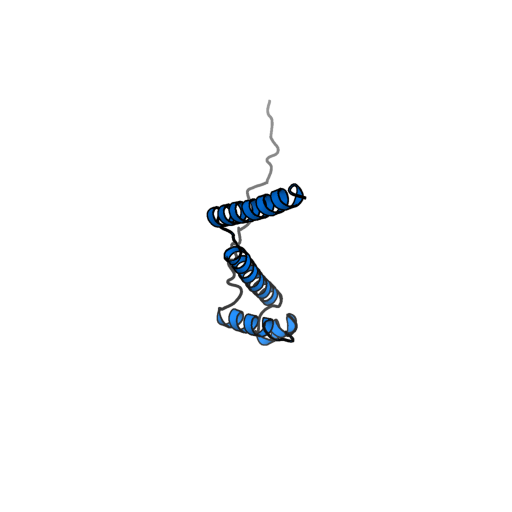. ARG A 1 88 ? -16.677 0.147 23.027 1.00 94.38 88 ARG A CA 1
ATOM 708 C C . ARG A 1 88 ? -17.103 1.359 23.854 1.00 94.38 88 ARG A C 1
ATOM 710 O O . ARG A 1 88 ? -16.629 1.494 24.979 1.00 94.38 88 ARG A O 1
ATOM 717 N N . ARG A 1 89 ? -18.030 2.181 23.348 1.00 94.44 89 ARG A N 1
ATOM 718 C CA . ARG A 1 89 ? -18.595 3.326 24.081 1.00 94.44 89 ARG A CA 1
ATOM 719 C C . ARG A 1 89 ? -19.271 2.887 25.377 1.00 94.44 89 ARG A C 1
ATOM 721 O O . ARG A 1 89 ? -18.940 3.425 26.428 1.00 94.44 89 ARG A O 1
ATOM 728 N N . SER A 1 90 ? -20.132 1.869 25.345 1.00 93.00 90 SER A N 1
ATOM 729 C CA . SER A 1 90 ? -20.816 1.376 26.550 1.00 93.00 90 SER A CA 1
ATOM 730 C C . SER A 1 90 ? -19.842 0.829 27.600 1.00 93.00 90 SER A C 1
ATOM 732 O O . SER A 1 90 ? -20.048 1.029 28.798 1.00 93.00 90 SER A O 1
ATOM 734 N N . ARG A 1 91 ? -18.770 0.142 27.176 1.00 92.50 91 ARG A N 1
ATOM 735 C CA . ARG A 1 91 ? -17.714 -0.346 28.083 1.00 92.50 91 ARG A CA 1
ATOM 736 C C . ARG A 1 91 ? -16.922 0.803 28.705 1.00 92.50 91 ARG A C 1
ATOM 738 O O . ARG A 1 91 ? -16.735 0.807 29.918 1.00 92.50 91 ARG A O 1
ATOM 745 N N . ALA A 1 92 ? -16.505 1.776 27.896 1.00 92.75 92 ALA A N 1
ATOM 746 C CA . ALA A 1 92 ? -15.802 2.963 28.376 1.00 92.75 92 ALA A CA 1
ATOM 747 C C . ALA A 1 92 ? -16.663 3.754 29.372 1.00 92.75 92 ALA A C 1
ATOM 749 O O . ALA A 1 92 ? -16.193 4.094 30.452 1.00 92.75 92 ALA A O 1
ATOM 750 N N . TRP A 1 93 ? -17.947 3.959 29.063 1.00 91.62 93 TRP A N 1
ATOM 751 C CA . TRP A 1 93 ? -18.883 4.664 29.940 1.00 91.62 93 TRP A CA 1
ATOM 752 C C . TRP A 1 93 ? -19.031 3.995 31.312 1.00 91.62 93 TRP A C 1
ATOM 754 O O . TRP A 1 93 ? -19.009 4.678 32.333 1.00 91.62 93 TRP A O 1
ATOM 764 N N . ARG A 1 94 ? -19.098 2.655 31.369 1.00 90.56 94 ARG A N 1
ATOM 765 C CA . ARG A 1 94 ? -19.092 1.928 32.652 1.00 90.56 94 ARG A CA 1
ATOM 766 C C . ARG A 1 94 ? -17.822 2.175 33.461 1.00 90.56 94 ARG A C 1
ATOM 768 O O . ARG A 1 94 ? -17.918 2.311 34.676 1.00 90.56 94 ARG A O 1
ATOM 775 N N . MET A 1 95 ? -16.661 2.218 32.806 1.00 91.00 95 MET A N 1
ATOM 776 C CA . MET A 1 95 ? -15.396 2.528 33.476 1.00 91.00 95 MET A CA 1
ATOM 777 C C . MET A 1 95 ? -15.407 3.950 34.041 1.00 91.00 95 MET A C 1
ATOM 779 O O . MET A 1 95 ? -15.166 4.123 35.232 1.00 91.00 95 MET A O 1
ATOM 783 N N . TYR A 1 96 ? -15.778 4.945 33.228 1.00 89.94 96 TYR A N 1
ATOM 784 C CA . TYR A 1 96 ? -15.881 6.336 33.678 1.00 89.94 96 TYR A CA 1
ATOM 785 C C . TYR A 1 96 ? -16.840 6.496 34.857 1.00 89.94 96 TYR A C 1
ATOM 787 O O . TYR A 1 96 ? -16.501 7.173 35.820 1.00 89.94 96 TYR A O 1
ATOM 795 N N . ARG A 1 97 ? -17.999 5.827 34.821 1.00 88.38 97 ARG A N 1
ATOM 796 C CA . ARG A 1 97 ? -18.984 5.872 35.908 1.00 88.38 97 ARG A CA 1
ATOM 797 C C . ARG A 1 97 ? -18.466 5.255 37.211 1.00 88.38 97 ARG A C 1
ATOM 799 O O . ARG A 1 97 ? -18.798 5.739 38.287 1.00 88.38 97 ARG A O 1
ATOM 806 N N . ARG A 1 98 ? -17.675 4.178 37.137 1.00 86.50 98 ARG A N 1
ATOM 807 C CA . ARG A 1 98 ? -17.031 3.594 38.327 1.00 86.50 98 ARG A CA 1
ATOM 808 C C . ARG A 1 98 ? -16.013 4.560 38.922 1.00 86.50 98 ARG A C 1
ATOM 810 O O . ARG A 1 98 ? -16.133 4.890 40.093 1.00 86.50 98 ARG A O 1
ATOM 817 N N . LEU A 1 99 ? -15.108 5.075 38.091 1.00 86.00 99 LEU A N 1
ATOM 818 C CA . LEU A 1 99 ? -14.073 6.019 38.517 1.00 86.00 99 LEU A CA 1
ATOM 819 C C . LEU A 1 99 ? -14.665 7.314 39.088 1.00 86.00 99 LEU A C 1
ATOM 821 O O . LEU A 1 99 ? -14.171 7.828 40.087 1.00 86.00 99 LEU A O 1
ATOM 825 N N . SER A 1 100 ? -15.745 7.838 38.498 1.00 79.75 100 SER A N 1
ATOM 826 C CA . SER A 1 100 ? -16.433 9.009 39.050 1.00 79.75 100 SER A CA 1
ATOM 827 C C . SER A 1 100 ? -17.050 8.699 40.411 1.00 79.75 100 SER A C 1
ATOM 829 O O . SER A 1 100 ? -16.889 9.478 41.341 1.00 79.75 100 SER A O 1
ATOM 831 N N . ASN A 1 101 ? -17.717 7.553 40.559 1.00 79.00 101 ASN A N 1
ATOM 832 C CA . ASN A 1 101 ? -18.339 7.169 41.826 1.00 79.00 101 ASN A CA 1
ATOM 833 C C . ASN A 1 101 ? -17.313 6.870 42.928 1.00 79.00 101 ASN A C 1
ATOM 835 O O . ASN A 1 101 ? -17.618 7.093 44.091 1.00 79.00 101 ASN A O 1
ATOM 839 N N . GLU A 1 102 ? -16.124 6.371 42.588 1.00 76.56 102 GLU A N 1
ATOM 840 C CA . GLU A 1 102 ? -15.011 6.202 43.533 1.00 76.56 102 GLU A CA 1
ATOM 841 C C . GLU A 1 102 ? -14.424 7.553 43.963 1.00 76.56 102 GLU A C 1
ATOM 843 O O . GLU A 1 102 ? -14.112 7.738 45.133 1.00 76.56 102 GLU A O 1
ATOM 848 N N . LYS A 1 103 ? -14.350 8.532 43.051 1.00 71.12 103 LYS A N 1
ATOM 849 C CA . LYS A 1 103 ? -13.822 9.874 43.341 1.00 71.12 103 LYS A CA 1
ATOM 850 C C . LYS 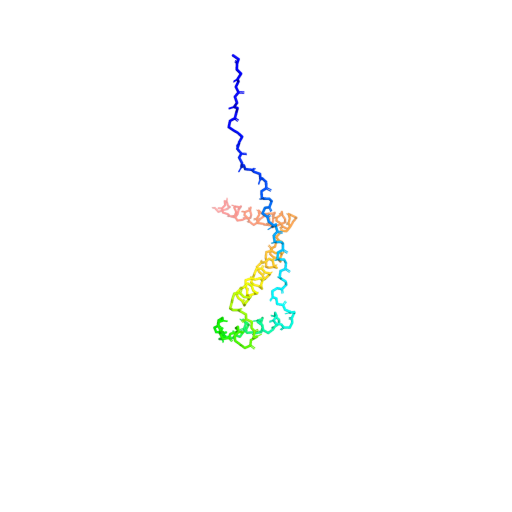A 1 103 ? -14.681 10.683 44.322 1.00 71.12 103 LYS A C 1
ATOM 852 O O . LYS A 1 103 ? -14.126 11.470 45.075 1.00 71.12 103 LYS A O 1
ATOM 857 N N . TYR A 1 104 ? -16.004 10.518 44.298 1.00 58.03 104 TYR A N 1
ATOM 858 C CA . TYR A 1 104 ? -16.946 11.256 45.160 1.00 58.03 104 TYR A CA 1
ATOM 859 C C . TYR A 1 104 ? -17.395 10.471 46.407 1.00 58.03 104 TYR A C 1
ATOM 861 O O . TYR A 1 104 ? -18.351 10.868 47.068 1.00 58.03 104 TYR A O 1
ATOM 869 N N . LYS A 1 105 ? -16.761 9.327 46.697 1.00 58.34 105 LYS A N 1
ATOM 870 C CA . LYS A 1 105 ? -17.031 8.503 47.889 1.00 58.34 105 LYS A CA 1
ATOM 871 C C . LYS A 1 105 ? -16.019 8.697 49.028 1.00 58.34 105 LYS A C 1
ATOM 873 O O . LYS A 1 105 ? -16.257 8.153 50.103 1.00 58.34 105 LYS A O 1
ATOM 878 N N . ASN A 1 106 ? -14.945 9.447 48.786 1.00 51.03 106 ASN A N 1
ATOM 879 C CA . ASN A 1 106 ? -13.995 9.928 49.796 1.00 51.03 106 ASN A CA 1
ATOM 880 C C . ASN A 1 106 ? -14.298 11.389 50.131 1.00 51.03 106 ASN A C 1
ATOM 882 O O . ASN A 1 106 ? -13.945 11.802 51.252 1.00 51.03 106 ASN A O 1
#

Sequence (106 aa):
MVGKQRQLCALNSEKPKFHRRRHVATPSIVRRITSYINQENPPTVSLMAARCQISVGTTFRTIRDIIDARCRQKKSVHRLYPAIIEKRRSRAWRMYRRLSNEKYKN

pLDDT: mean 79.36, std 16.08, range [43.88, 95.19]

Organism: NCBI:txid392030

Secondary structure (DSSP, 8-state):
------------------------S-HHHHHHHHHHHTSSSPPPHHHHHHHHTS-HHHHHHHHHHHHHHHHHHHHHHT---HHHHHHHHHHHHHHHHHHHHHHT--

Radius of gyration: 29.22 Å; chains: 1; bounding box: 49×56×92 Å

Foldseek 3Di:
DDDDDPDPPPPDPPPPPPPPPPPLDDPVLLVQLVVQVPDPDHDDLVVSCVVSVHDSVSSVVSVVVVVVVVVVVVCVVPDDDPVNVVVVVVVVVVVVVVVVVVVVVD